Protein AF-A0A6N9C980-F1 (afdb_monomer)

Foldseek 3Di:
DPPDDDDPPPDDDDQAFLVVVAALCVLLVVLQVVVLPPDDDDPVRPDDDPDDDRPLNVQRV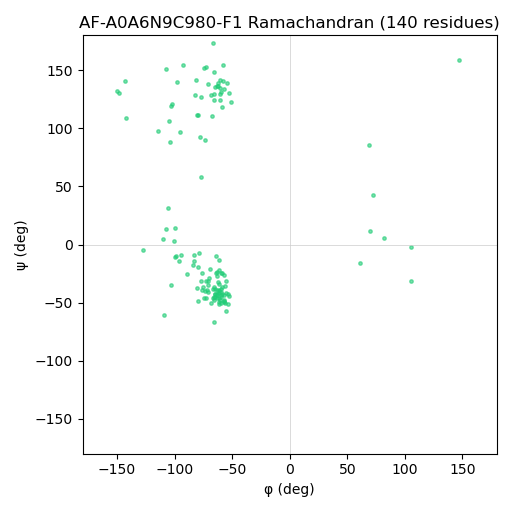VLRRLFTQLVRADPQLLVVLCVQQVHSDSVSSSCCCHVPLSSVCSHPPPNPDPDDQCDADPVRHGPHSVVVSVVSSVSRPD

Secondary structure (DSSP, 8-state):
---PPPPPTTPPPPPPBHHHH---HHHHHHHHHHHHT---S-GGGT---TT---HHHHHHHHHHHHSBPTTT--HHHHHHHHHHHS-S-HHHHHHHIIIIIIHHHT-TTTSS-SS-TT-B-TTS-BS-HHHHHHHHHHHHH-

Structure (mmCIF, N/CA/C/O backbone):
data_AF-A0A6N9C980-F1
#
_entry.id   AF-A0A6N9C980-F1
#
loop_
_atom_site.group_PDB
_atom_site.id
_atom_site.type_symbol
_atom_site.label_atom_id
_atom_site.label_alt_id
_atom_site.label_comp_id
_atom_site.label_asym_id
_atom_site.label_entity_id
_atom_site.label_seq_id
_atom_site.pdbx_PDB_ins_code
_atom_site.Cartn_x
_atom_site.Cartn_y
_atom_site.Cartn_z
_atom_site.occupancy
_atom_site.B_iso_or_equiv
_atom_site.auth_seq_id
_atom_site.auth_comp_id
_atom_site.auth_asym_id
_atom_site.auth_atom_id
_atom_site.pdbx_PDB_model_num
ATOM 1 N N . MET A 1 1 ? -7.390 -23.124 -0.525 1.00 38.69 1 MET A N 1
ATOM 2 C CA . MET A 1 1 ? -8.195 -22.552 0.573 1.00 38.69 1 MET A CA 1
ATOM 3 C C . MET A 1 1 ? -7.410 -22.724 1.863 1.00 38.69 1 MET A C 1
ATOM 5 O O . MET A 1 1 ? -7.413 -23.812 2.421 1.00 38.69 1 MET A O 1
ATOM 9 N N . TYR A 1 2 ? -6.654 -21.709 2.283 1.00 36.22 2 TYR A N 1
ATOM 10 C CA . TYR A 1 2 ? -6.018 -21.722 3.602 1.00 36.22 2 TYR A CA 1
ATOM 11 C C . TYR A 1 2 ? -7.094 -21.377 4.634 1.00 36.22 2 TYR A C 1
ATOM 13 O O . TYR A 1 2 ? -7.364 -20.208 4.882 1.00 36.22 2 TYR A O 1
ATOM 21 N N . ASN A 1 3 ? -7.746 -22.397 5.195 1.00 43.84 3 ASN A N 1
ATOM 22 C CA . ASN A 1 3 ? -8.524 -22.217 6.415 1.00 43.84 3 ASN A CA 1
ATOM 23 C C . ASN A 1 3 ? -7.527 -21.918 7.535 1.00 43.84 3 ASN A C 1
ATOM 25 O O . ASN A 1 3 ? -6.718 -22.772 7.901 1.00 43.84 3 ASN A O 1
ATOM 29 N N . SER A 1 4 ? -7.539 -20.685 8.027 1.00 59.53 4 SER A N 1
ATOM 30 C CA . SER A 1 4 ? -6.728 -20.246 9.154 1.00 59.53 4 SER A CA 1
ATOM 31 C C . SER A 1 4 ? -7.067 -21.106 10.372 1.00 59.53 4 SER A C 1
ATOM 33 O O . SER A 1 4 ? -8.208 -21.134 10.831 1.00 59.53 4 SER A O 1
ATOM 35 N N . LEU A 1 5 ? -6.071 -21.837 10.878 1.00 62.62 5 LEU A N 1
ATOM 36 C CA . LEU A 1 5 ? -6.189 -22.590 12.125 1.00 62.62 5 LEU A CA 1
ATOM 37 C C . LEU A 1 5 ? -6.647 -21.647 13.252 1.00 62.62 5 LEU A C 1
ATOM 39 O O . LEU A 1 5 ? -6.158 -20.513 13.325 1.00 62.62 5 LEU A O 1
ATOM 43 N N . PRO A 1 6 ? -7.561 -22.086 14.137 1.00 63.09 6 PRO A N 1
ATOM 44 C CA . PRO A 1 6 ? -7.984 -21.275 15.26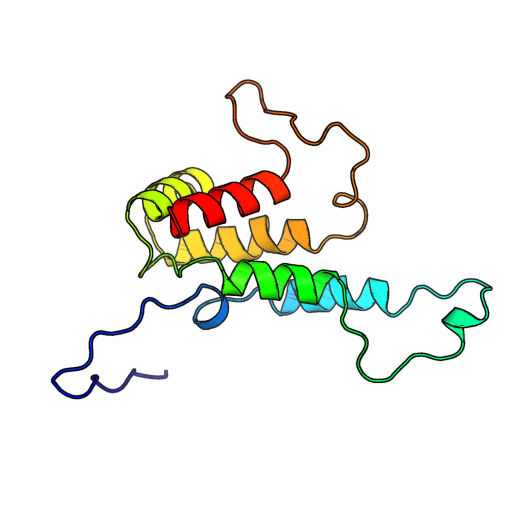7 1.00 63.09 6 PRO A CA 1
ATOM 45 C C . PRO A 1 6 ? -6.772 -20.951 16.144 1.00 63.09 6 PRO A C 1
ATOM 47 O O . PRO A 1 6 ? -5.971 -21.829 16.475 1.00 63.09 6 PRO A O 1
ATOM 50 N N . LEU A 1 7 ? -6.622 -19.673 16.497 1.00 62.66 7 LEU A N 1
ATOM 51 C CA . LEU A 1 7 ? -5.522 -19.220 17.342 1.00 62.66 7 LEU A CA 1
ATOM 52 C C . LEU A 1 7 ? -5.581 -19.928 18.709 1.00 62.66 7 LEU A C 1
ATOM 54 O O . LEU A 1 7 ? -6.673 -20.122 19.253 1.00 62.66 7 LEU A O 1
ATOM 58 N N . PRO A 1 8 ? -4.427 -20.310 19.291 1.00 63.62 8 PRO A N 1
ATOM 59 C CA . PRO A 1 8 ? -4.386 -20.906 20.621 1.00 63.62 8 PRO A CA 1
ATOM 60 C C . PRO A 1 8 ? -5.012 -19.957 21.653 1.00 63.62 8 PRO A C 1
ATOM 62 O O . PRO A 1 8 ? -4.814 -18.739 21.591 1.00 63.62 8 PRO A O 1
ATOM 65 N N . LYS A 1 9 ? -5.770 -20.520 22.606 1.00 50.31 9 LYS A N 1
ATOM 66 C CA . LYS A 1 9 ? -6.459 -19.762 23.664 1.00 50.31 9 LYS A CA 1
ATOM 67 C C . LYS A 1 9 ? -5.474 -18.811 24.359 1.00 50.31 9 LYS A C 1
ATOM 69 O O . LYS A 1 9 ? -4.458 -19.259 24.881 1.00 50.31 9 LYS A O 1
ATOM 74 N N . GLY A 1 10 ? -5.785 -17.514 24.352 1.00 58.00 10 GLY A N 1
ATOM 75 C CA . GLY A 1 10 ? -4.971 -16.465 24.979 1.00 58.00 10 GLY A CA 1
ATOM 76 C C . GLY A 1 10 ? -4.169 -15.576 24.020 1.00 58.00 10 GLY A C 1
ATOM 77 O O . GLY A 1 10 ? -3.537 -14.634 24.487 1.00 58.00 10 GLY A O 1
ATOM 78 N N . LYS A 1 11 ? -4.202 -15.812 22.698 1.00 56.56 11 LYS A N 1
ATOM 79 C CA . LYS A 1 11 ? -3.638 -14.878 21.706 1.00 56.56 11 LYS A CA 1
ATOM 80 C C . LYS A 1 11 ? -4.742 -14.078 21.012 1.00 56.56 11 LYS A C 1
ATOM 82 O O . LYS A 1 11 ? -5.584 -14.657 20.330 1.00 56.56 11 LYS A O 1
ATOM 87 N N . THR A 1 12 ? -4.721 -12.753 21.153 1.00 63.03 12 THR A N 1
ATOM 88 C CA . THR A 1 12 ? -5.491 -11.851 20.287 1.00 63.03 12 THR A CA 1
ATOM 89 C C . THR A 1 12 ? -4.860 -11.850 18.89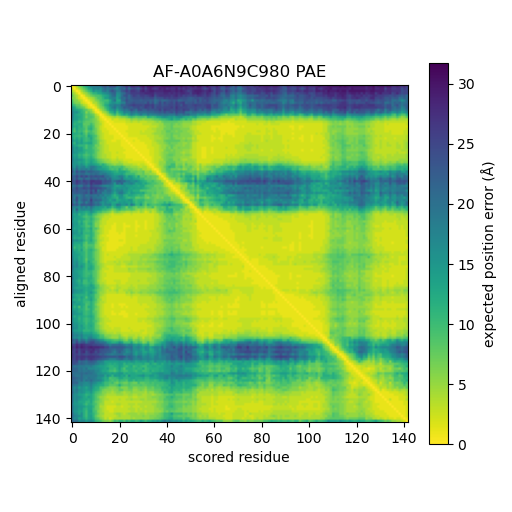4 1.00 63.03 12 THR A C 1
ATOM 91 O O . THR A 1 12 ? -3.635 -11.885 18.753 1.00 63.03 12 THR A O 1
ATOM 94 N N . LYS A 1 13 ? -5.686 -11.872 17.843 1.00 71.69 13 LYS A N 1
ATOM 95 C CA . LYS A 1 13 ? -5.188 -11.754 16.469 1.00 71.69 13 LYS A CA 1
ATOM 96 C C . LYS A 1 13 ? -4.586 -10.357 16.313 1.00 71.69 13 LYS A C 1
ATOM 98 O O . LYS A 1 13 ? -5.264 -9.374 16.599 1.00 71.69 13 LYS A O 1
ATOM 103 N N . LEU A 1 14 ? -3.322 -10.277 15.900 1.00 81.25 14 LEU A N 1
ATOM 104 C CA . LEU A 1 14 ? -2.719 -8.994 15.543 1.00 81.25 14 LEU A CA 1
ATOM 105 C C . LEU A 1 14 ? -3.482 -8.410 14.342 1.00 81.25 14 LEU A C 1
ATOM 107 O O . LEU A 1 14 ? -3.836 -9.179 13.442 1.00 81.25 14 LEU A O 1
ATOM 111 N N . PRO A 1 15 ? -3.753 -7.091 14.323 1.00 87.81 15 PRO A N 1
ATOM 112 C CA . PRO A 1 15 ? -4.396 -6.460 13.181 1.00 87.81 15 PRO A CA 1
ATOM 113 C C . PRO A 1 15 ? -3.506 -6.648 11.956 1.00 87.81 15 PRO A C 1
ATOM 115 O O . PRO A 1 15 ? -2.315 -6.321 11.986 1.00 87.81 15 PRO A O 1
ATOM 118 N N . ARG A 1 16 ? -4.076 -7.227 10.900 1.00 93.00 16 ARG A N 1
ATOM 119 C CA . ARG A 1 16 ? -3.331 -7.542 9.682 1.00 93.00 16 ARG A CA 1
ATOM 120 C C . ARG A 1 16 ? -3.053 -6.282 8.882 1.00 93.00 16 ARG A C 1
ATOM 122 O O . ARG A 1 16 ? -3.808 -5.309 8.938 1.00 93.00 16 ARG A O 1
ATOM 129 N N . ARG A 1 17 ? -1.959 -6.304 8.127 1.00 95.00 17 ARG A N 1
ATOM 130 C CA . ARG A 1 17 ? -1.617 -5.239 7.180 1.00 95.00 17 ARG A CA 1
ATOM 131 C C . ARG A 1 17 ? -2.156 -5.553 5.800 1.00 95.00 17 ARG A C 1
ATOM 133 O O . ARG A 1 17 ? -2.315 -6.720 5.445 1.00 95.00 17 ARG A O 1
ATOM 140 N N . LEU A 1 18 ? -2.389 -4.507 5.012 1.00 96.12 18 LEU A N 1
ATOM 141 C CA . LEU A 1 18 ? -2.900 -4.652 3.655 1.00 96.12 18 LEU A CA 1
ATOM 142 C C . LEU A 1 18 ? -2.025 -5.621 2.851 1.00 96.12 18 LEU A C 1
ATOM 144 O O . LEU A 1 18 ? -2.566 -6.533 2.247 1.00 96.12 18 LEU A O 1
ATOM 148 N N . ILE A 1 19 ? -0.694 -5.505 2.936 1.00 95.94 19 ILE A N 1
ATOM 149 C CA . ILE A 1 19 ? 0.260 -6.371 2.219 1.00 95.94 19 ILE A CA 1
ATOM 150 C C . ILE A 1 19 ? 0.103 -7.877 2.501 1.00 95.94 19 ILE A C 1
ATOM 152 O O . ILE A 1 19 ? 0.473 -8.687 1.654 1.00 95.94 19 ILE A O 1
ATOM 156 N N . GLU A 1 20 ? -0.424 -8.262 3.666 1.00 95.31 20 GLU A N 1
ATOM 157 C CA . GLU A 1 20 ? -0.633 -9.670 4.036 1.00 95.31 20 GLU A CA 1
ATOM 158 C C . GLU A 1 20 ? -1.865 -10.265 3.344 1.00 95.31 20 GLU A C 1
ATOM 160 O O . GLU A 1 20 ? -1.885 -11.454 3.029 1.00 95.31 20 GLU A O 1
ATOM 165 N N . GLU A 1 21 ? -2.876 -9.435 3.079 1.00 95.50 21 GLU A N 1
ATOM 166 C CA . GLU A 1 21 ? -4.166 -9.855 2.525 1.00 95.50 21 GLU A CA 1
ATOM 167 C C . GLU A 1 21 ? -4.306 -9.529 1.034 1.00 95.50 21 GLU A C 1
ATOM 169 O O . GLU A 1 21 ? -4.920 -10.285 0.282 1.00 95.50 21 GLU A O 1
ATOM 174 N N . ALA A 1 22 ? -3.744 -8.404 0.592 1.00 95.44 22 ALA A N 1
ATOM 175 C CA . ALA A 1 22 ? -3.848 -7.903 -0.767 1.00 95.44 22 ALA A CA 1
ATOM 176 C C . ALA A 1 22 ? -2.602 -7.102 -1.181 1.00 95.44 22 ALA A C 1
ATOM 178 O O . ALA A 1 22 ? -2.133 -6.195 -0.496 1.00 95.44 22 ALA A O 1
ATOM 179 N N . PHE A 1 23 ? -2.076 -7.405 -2.367 1.00 95.44 23 PHE A N 1
ATOM 180 C CA . PHE A 1 23 ? -0.977 -6.646 -2.954 1.00 95.44 23 PHE A CA 1
ATOM 181 C C . PHE A 1 23 ? -1.083 -6.646 -4.488 1.00 95.44 23 PHE A C 1
ATOM 183 O O . PHE A 1 23 ? -1.207 -7.725 -5.080 1.00 95.44 23 PHE A O 1
ATOM 190 N N . PRO A 1 24 ? -0.988 -5.487 -5.173 1.00 94.50 24 PRO A N 1
ATOM 191 C CA . PRO A 1 24 ? -1.135 -5.385 -6.630 1.00 94.50 24 PRO A CA 1
ATOM 192 C C . PRO A 1 24 ? 0.122 -5.853 -7.386 1.00 94.50 24 PRO A C 1
ATOM 194 O O . PRO A 1 24 ? 0.712 -5.125 -8.189 1.00 94.50 24 PRO A O 1
ATOM 197 N N . LEU A 1 25 ? 0.539 -7.104 -7.165 1.00 93.25 25 LEU A N 1
ATOM 198 C CA . LEU A 1 25 ? 1.815 -7.657 -7.629 1.00 93.25 25 LEU A CA 1
ATOM 199 C C . LEU A 1 25 ? 2.030 -7.490 -9.141 1.00 93.25 25 LEU A C 1
ATOM 201 O O . LEU A 1 25 ? 3.119 -7.119 -9.578 1.00 93.25 25 LEU A O 1
ATOM 205 N N . LYS A 1 26 ? 0.990 -7.734 -9.949 1.00 92.62 26 LYS A N 1
ATOM 206 C CA . LYS A 1 26 ? 1.067 -7.642 -11.416 1.00 92.62 26 LYS A CA 1
ATOM 207 C C . LYS A 1 26 ? 1.337 -6.211 -11.895 1.00 92.62 26 LYS A C 1
ATOM 209 O O . LYS A 1 26 ? 2.190 -6.021 -12.765 1.00 92.62 26 LYS A O 1
ATOM 214 N N . LYS A 1 27 ? 0.637 -5.219 -11.333 1.00 91.12 27 LYS A N 1
ATOM 215 C CA . LYS A 1 27 ? 0.794 -3.797 -11.691 1.00 91.12 27 LYS A CA 1
ATOM 216 C C . LYS A 1 27 ? 2.161 -3.285 -11.245 1.00 91.12 27 LYS A C 1
ATOM 218 O O . LYS A 1 27 ? 2.943 -2.847 -12.082 1.00 91.12 27 LYS A O 1
ATOM 223 N N . VAL A 1 28 ? 2.514 -3.526 -9.980 1.00 91.62 28 VAL A N 1
ATOM 224 C CA . VAL A 1 28 ? 3.819 -3.156 -9.405 1.00 91.62 28 VAL A CA 1
ATOM 225 C C . VAL A 1 28 ? 4.978 -3.766 -10.192 1.00 91.62 28 VAL A C 1
ATOM 227 O O . VAL A 1 28 ? 5.963 -3.088 -10.479 1.00 91.62 28 VAL A O 1
ATOM 230 N N . SER A 1 29 ? 4.873 -5.041 -10.580 1.00 90.19 29 SER A N 1
ATOM 231 C CA . SER A 1 29 ? 5.897 -5.713 -11.388 1.00 90.19 29 SER A CA 1
ATOM 232 C C . SER A 1 29 ? 6.027 -5.102 -12.785 1.00 90.19 29 SER A C 1
ATOM 234 O O . SER A 1 29 ? 7.138 -4.973 -13.297 1.00 90.19 29 SER A O 1
ATOM 236 N N . THR A 1 30 ? 4.909 -4.708 -13.399 1.00 89.62 30 THR A N 1
ATOM 237 C CA . THR A 1 30 ? 4.893 -4.076 -14.726 1.00 89.62 30 THR A CA 1
ATOM 238 C C . THR A 1 30 ? 5.549 -2.699 -14.687 1.00 89.62 30 THR A C 1
ATOM 240 O O . THR A 1 30 ? 6.437 -2.428 -15.497 1.00 89.62 30 THR A O 1
ATOM 243 N N . ASP A 1 31 ? 5.211 -1.876 -13.699 1.00 87.69 31 ASP A N 1
ATOM 244 C CA . ASP A 1 31 ? 5.819 -0.554 -13.522 1.00 87.69 31 ASP A CA 1
ATOM 245 C C . ASP A 1 31 ? 7.313 -0.672 -13.190 1.00 87.69 31 ASP A C 1
ATOM 247 O O . ASP A 1 31 ? 8.156 -0.039 -13.824 1.00 87.69 31 ASP A O 1
ATOM 251 N N . SER A 1 32 ? 7.677 -1.617 -12.319 1.00 86.94 32 SER A N 1
ATOM 252 C CA . SER A 1 32 ? 9.073 -1.904 -11.958 1.00 86.94 32 SER A CA 1
ATOM 253 C C . SER A 1 32 ? 9.959 -2.311 -13.145 1.00 86.94 32 SER A C 1
ATOM 255 O O . SER A 1 32 ? 11.184 -2.186 -13.073 1.00 86.94 32 SER A O 1
ATOM 257 N N . LYS A 1 33 ? 9.388 -2.842 -14.238 1.00 84.50 33 LYS A N 1
ATOM 258 C CA . LYS A 1 33 ? 10.156 -3.186 -15.449 1.00 84.50 33 LYS A CA 1
ATOM 259 C C . LYS A 1 33 ? 10.634 -1.946 -16.202 1.00 84.50 33 LYS A C 1
ATOM 261 O O . LYS A 1 33 ? 11.714 -2.007 -16.787 1.00 84.50 33 LYS A O 1
ATOM 266 N N . HIS A 1 34 ? 9.888 -0.840 -16.165 1.00 77.50 34 HIS A N 1
ATOM 267 C CA . HIS A 1 34 ? 10.277 0.398 -16.846 1.00 77.50 34 HIS A CA 1
ATOM 268 C C . HIS A 1 34 ? 11.604 0.931 -16.296 1.00 77.50 34 HIS A C 1
ATOM 270 O O . HIS A 1 34 ? 12.512 1.250 -17.062 1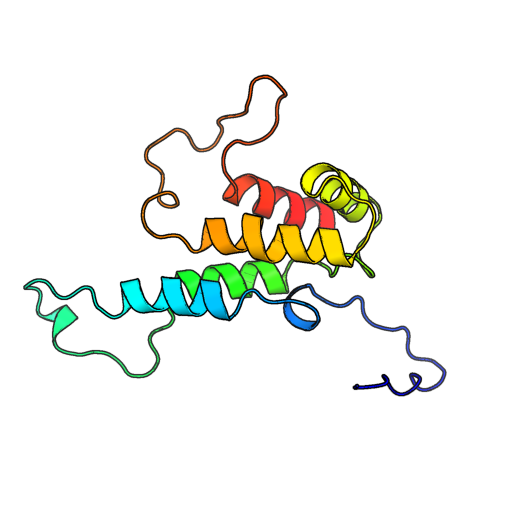.00 77.50 34 HIS A O 1
ATOM 276 N N . GLU A 1 35 ? 11.783 0.889 -14.974 1.00 73.69 35 GLU A N 1
ATOM 277 C CA . GLU A 1 35 ? 13.021 1.317 -14.312 1.00 73.69 35 GLU A CA 1
ATOM 278 C C . GLU A 1 35 ? 14.246 0.464 -14.680 1.00 73.69 35 GLU A C 1
ATOM 280 O O . GLU A 1 35 ? 15.385 0.934 -14.600 1.00 73.69 35 GLU A O 1
ATOM 285 N N . LYS A 1 36 ? 14.039 -0.795 -15.093 1.00 71.12 36 LYS A N 1
ATOM 286 C CA . LYS A 1 36 ? 15.124 -1.713 -15.475 1.00 71.12 36 LYS A CA 1
ATOM 287 C C . LYS A 1 36 ? 15.701 -1.415 -16.859 1.00 71.12 36 LYS A C 1
ATOM 289 O O . LYS A 1 36 ? 16.861 -1.742 -17.092 1.00 71.12 36 LYS A O 1
ATOM 294 N N . ASN A 1 37 ? 14.931 -0.779 -17.741 1.00 67.88 37 ASN A N 1
ATOM 295 C CA . ASN A 1 37 ? 15.278 -0.609 -19.154 1.00 67.88 37 ASN A CA 1
ATOM 296 C C . ASN A 1 37 ? 15.681 0.825 -19.540 1.00 67.88 37 ASN A C 1
ATOM 298 O O . ASN A 1 37 ? 15.799 1.123 -20.726 1.00 67.88 37 ASN A O 1
ATOM 302 N N . VAL A 1 38 ? 15.949 1.706 -18.571 1.00 65.81 38 VAL A N 1
ATOM 303 C CA . VAL A 1 38 ? 16.460 3.062 -18.835 1.00 65.81 38 VAL A CA 1
ATOM 304 C C . VAL A 1 38 ? 17.932 2.982 -19.263 1.00 65.81 38 VAL A C 1
ATOM 306 O O . VAL A 1 38 ? 18.838 2.998 -18.432 1.00 65.81 38 VAL A O 1
ATOM 309 N N . ARG A 1 39 ? 18.178 2.848 -20.570 1.00 63.56 39 ARG A N 1
ATOM 310 C CA . ARG A 1 39 ? 19.522 2.767 -21.163 1.00 63.56 39 ARG A CA 1
ATOM 311 C C . ARG A 1 39 ? 19.786 3.981 -22.045 1.00 63.56 39 ARG A C 1
ATOM 313 O O . ARG A 1 39 ? 19.386 3.976 -23.201 1.00 63.56 39 ARG A O 1
ATOM 320 N N . HIS A 1 40 ? 20.481 4.989 -21.524 1.00 62.75 40 HIS A N 1
ATOM 321 C CA . HIS A 1 40 ? 20.986 6.087 -22.353 1.00 62.75 40 HIS A CA 1
ATOM 322 C C . HIS A 1 40 ? 22.369 6.542 -21.879 1.00 62.75 40 HIS A C 1
ATOM 324 O O . HIS A 1 40 ? 22.486 7.156 -20.823 1.00 62.75 40 HIS A O 1
ATOM 330 N N . GLY A 1 41 ? 23.392 6.231 -22.686 1.00 66.12 41 GLY A N 1
ATOM 331 C CA . GLY A 1 41 ? 24.673 6.945 -22.836 1.00 66.12 41 GLY A CA 1
ATOM 332 C C . GLY A 1 41 ? 25.619 7.094 -21.638 1.00 66.12 41 GLY A C 1
ATOM 333 O O . GLY A 1 41 ? 26.782 7.421 -21.843 1.00 66.12 41 GLY A O 1
ATOM 334 N N . HIS A 1 42 ? 25.171 6.868 -20.404 1.00 71.81 42 HIS A N 1
ATOM 335 C CA . HIS A 1 42 ? 25.959 7.114 -19.200 1.00 71.81 42 HIS A CA 1
ATOM 336 C C . HIS A 1 42 ? 26.614 5.822 -18.696 1.00 71.81 42 HIS A C 1
ATOM 338 O O . HIS A 1 42 ? 25.970 4.774 -18.670 1.00 71.81 42 HIS A O 1
ATOM 344 N N . ILE A 1 43 ? 27.870 5.874 -18.237 1.00 71.81 43 ILE A N 1
ATOM 345 C CA . ILE A 1 43 ? 28.631 4.693 -17.770 1.00 71.81 43 ILE A CA 1
ATOM 346 C C . ILE A 1 43 ? 27.888 3.927 -16.658 1.00 71.81 43 ILE A C 1
ATOM 348 O O . ILE A 1 43 ? 27.933 2.699 -16.608 1.00 71.81 43 ILE A O 1
ATOM 352 N N . SER A 1 44 ? 27.106 4.625 -15.826 1.00 62.38 44 SER A N 1
ATOM 353 C CA . SER A 1 44 ? 26.249 4.009 -14.796 1.00 62.38 44 SER A CA 1
ATOM 354 C C . SER A 1 44 ? 25.120 3.118 -15.343 1.00 62.38 44 SER A C 1
ATOM 356 O O . SER A 1 44 ? 24.478 2.416 -14.566 1.00 62.38 44 SER A O 1
ATOM 358 N N . THR A 1 45 ? 24.870 3.124 -16.658 1.00 67.38 45 THR A N 1
ATOM 359 C CA . THR A 1 45 ? 23.865 2.282 -17.333 1.00 67.38 45 THR A CA 1
ATOM 360 C C . THR A 1 45 ? 24.442 0.978 -17.902 1.00 67.38 45 THR A C 1
ATOM 362 O O . THR A 1 45 ? 23.672 0.104 -18.299 1.00 67.38 45 THR A O 1
ATOM 365 N N . LEU A 1 46 ? 25.776 0.812 -17.908 1.00 67.38 46 LEU A N 1
ATOM 366 C CA . LEU A 1 46 ? 26.463 -0.390 -18.410 1.00 67.38 46 LEU A CA 1
ATOM 367 C C . LEU A 1 46 ? 26.390 -1.572 -17.436 1.00 67.38 46 LEU A C 1
ATOM 369 O O . LEU A 1 46 ? 26.222 -2.713 -17.862 1.00 67.38 46 LEU A O 1
ATOM 373 N N . HIS A 1 47 ? 26.515 -1.314 -16.131 1.00 69.00 47 HIS A N 1
ATOM 374 C CA . HIS A 1 47 ? 26.481 -2.356 -15.109 1.00 69.00 47 HIS A CA 1
ATOM 375 C C . HIS A 1 47 ? 25.143 -2.336 -14.368 1.00 69.00 47 HIS A C 1
ATOM 377 O O . HIS A 1 47 ? 24.871 -1.459 -13.548 1.00 69.00 47 HIS A O 1
ATOM 383 N N . MET A 1 48 ? 24.290 -3.322 -14.650 1.00 66.19 48 MET A N 1
ATOM 384 C CA . MET A 1 48 ? 23.112 -3.574 -13.827 1.00 66.19 48 MET A CA 1
ATOM 385 C C . MET A 1 48 ? 23.524 -4.352 -12.579 1.00 66.19 48 MET A C 1
ATOM 387 O O . MET A 1 48 ? 23.860 -5.530 -12.664 1.00 66.19 48 MET A O 1
ATOM 391 N N . TRP A 1 49 ? 23.438 -3.705 -11.418 1.00 67.50 49 TRP A N 1
ATOM 392 C CA . TRP A 1 49 ? 23.602 -4.373 -10.129 1.00 67.50 49 TRP A CA 1
ATOM 393 C C . TRP A 1 49 ? 22.539 -5.474 -9.947 1.00 67.50 49 TRP A C 1
ATOM 395 O O . TRP A 1 49 ? 21.340 -5.192 -10.108 1.00 67.50 49 TRP A O 1
ATOM 405 N N . PRO A 1 50 ? 22.924 -6.712 -9.584 1.00 57.81 50 PRO A N 1
ATOM 406 C CA . PRO A 1 50 ? 21.965 -7.699 -9.115 1.00 57.81 50 PRO A CA 1
ATOM 407 C C . PRO A 1 50 ? 21.271 -7.157 -7.855 1.00 57.81 50 PRO A C 1
ATOM 409 O O . PRO A 1 50 ? 21.922 -6.606 -6.975 1.00 57.81 50 PRO A O 1
ATOM 412 N N . ALA A 1 51 ? 19.943 -7.291 -7.787 1.00 62.19 51 ALA A N 1
ATOM 413 C CA . ALA A 1 51 ? 19.075 -6.756 -6.725 1.00 62.19 51 ALA A CA 1
ATOM 414 C C . ALA A 1 51 ? 18.847 -5.227 -6.709 1.00 62.19 51 ALA A C 1
ATOM 416 O O . ALA A 1 51 ? 18.765 -4.607 -5.646 1.00 62.19 51 ALA A O 1
ATOM 417 N N . ARG A 1 52 ? 18.627 -4.603 -7.877 1.00 75.56 52 ARG A N 1
ATOM 418 C CA . ARG A 1 52 ? 18.002 -3.265 -7.910 1.00 75.56 52 ARG A CA 1
ATOM 419 C C . ARG A 1 52 ? 16.638 -3.313 -7.211 1.00 75.56 52 ARG A C 1
ATOM 421 O O . ARG A 1 52 ? 15.856 -4.222 -7.486 1.00 75.56 52 ARG A O 1
ATOM 428 N N . ARG A 1 53 ? 16.370 -2.337 -6.337 1.00 77.94 53 ARG A N 1
ATOM 429 C CA . ARG A 1 53 ? 15.080 -2.103 -5.672 1.00 77.94 53 ARG A CA 1
ATOM 430 C C . ARG A 1 53 ? 14.300 -1.058 -6.482 1.00 77.94 53 ARG A C 1
ATOM 432 O O . ARG A 1 53 ? 14.611 0.122 -6.342 1.00 77.94 53 ARG A O 1
ATOM 439 N N . PRO A 1 54 ? 13.377 -1.461 -7.376 1.00 86.25 54 PRO A N 1
ATOM 440 C CA . PRO A 1 54 ? 12.628 -0.509 -8.184 1.00 86.25 54 PRO A CA 1
ATOM 441 C C . PRO A 1 54 ? 11.801 0.394 -7.269 1.00 86.25 54 PRO A C 1
ATOM 443 O O . PRO A 1 54 ? 11.186 -0.094 -6.316 1.00 86.25 54 PRO A O 1
ATOM 446 N N . LEU A 1 55 ? 11.788 1.690 -7.548 1.00 85.00 55 LEU A N 1
ATOM 447 C CA . LEU A 1 55 ? 11.054 2.697 -6.794 1.00 85.00 55 LEU A CA 1
ATOM 448 C C . LEU A 1 55 ? 9.566 2.347 -6.706 1.00 85.00 55 LEU A C 1
ATOM 450 O O . LEU A 1 55 ? 8.997 2.428 -5.619 1.00 85.00 55 LEU A O 1
ATOM 454 N N . ALA A 1 56 ? 8.972 1.875 -7.806 1.00 88.81 56 ALA A N 1
ATOM 455 C CA . ALA A 1 56 ? 7.603 1.369 -7.838 1.00 88.81 56 ALA A CA 1
ATOM 456 C C . ALA A 1 56 ? 7.372 0.276 -6.777 1.00 88.81 56 ALA A C 1
ATOM 458 O O . ALA A 1 56 ? 6.465 0.377 -5.949 1.00 88.81 56 ALA A O 1
ATOM 459 N N . ALA A 1 57 ? 8.233 -0.746 -6.743 1.00 90.75 57 ALA A N 1
ATOM 460 C CA . ALA A 1 57 ? 8.141 -1.825 -5.761 1.00 90.75 57 ALA A CA 1
ATOM 461 C C . ALA A 1 57 ? 8.337 -1.329 -4.322 1.00 90.75 57 ALA A C 1
ATOM 463 O O . ALA A 1 57 ? 7.588 -1.736 -3.437 1.00 90.75 57 ALA A O 1
ATOM 464 N N . CYS A 1 58 ? 9.301 -0.436 -4.082 1.00 90.69 58 CYS A N 1
ATOM 465 C CA . CYS A 1 58 ? 9.531 0.133 -2.756 1.00 90.69 58 CYS A CA 1
ATOM 466 C C . CYS A 1 58 ? 8.339 0.954 -2.261 1.00 90.69 58 CYS A C 1
ATOM 468 O O . CYS A 1 58 ? 7.915 0.768 -1.126 1.00 90.69 58 CYS A O 1
ATOM 470 N N . ARG A 1 59 ? 7.769 1.826 -3.100 1.00 90.25 59 ARG A N 1
ATOM 471 C CA . ARG A 1 59 ? 6.596 2.637 -2.739 1.00 90.25 59 ARG A CA 1
ATOM 472 C C . ARG A 1 59 ? 5.396 1.761 -2.405 1.00 90.25 59 ARG A C 1
ATOM 474 O O . ARG A 1 59 ? 4.806 1.923 -1.339 1.00 90.25 59 ARG A O 1
ATOM 481 N N . ALA A 1 60 ? 5.085 0.802 -3.276 1.00 93.06 60 ALA A N 1
ATOM 482 C CA . ALA A 1 60 ? 3.979 -0.119 -3.055 1.00 93.06 60 ALA A CA 1
ATOM 483 C C . ALA A 1 60 ? 4.160 -0.941 -1.777 1.00 93.06 60 ALA A C 1
ATOM 485 O O . ALA A 1 60 ? 3.236 -1.024 -0.972 1.00 93.06 60 ALA A O 1
ATOM 486 N N . ALA A 1 61 ? 5.349 -1.518 -1.569 1.00 94.69 61 ALA A N 1
ATOM 487 C CA . ALA A 1 61 ? 5.639 -2.317 -0.383 1.00 94.69 61 ALA A CA 1
ATOM 488 C C . ALA A 1 61 ? 5.523 -1.488 0.902 1.00 94.69 61 ALA A C 1
ATOM 490 O O . ALA A 1 61 ? 4.872 -1.928 1.846 1.00 94.69 61 ALA A O 1
ATOM 491 N N . THR A 1 62 ? 6.090 -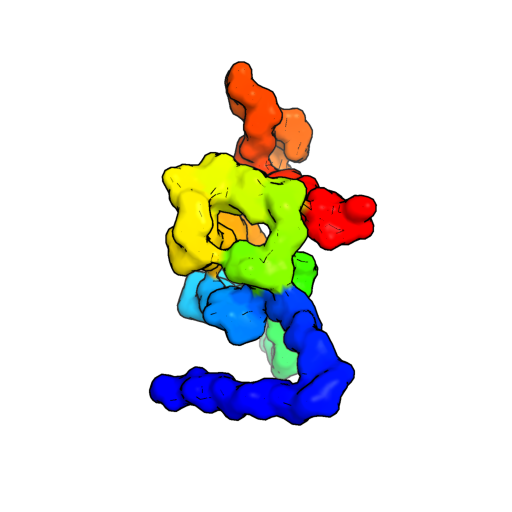0.279 0.932 1.00 93.75 62 THR A N 1
ATOM 492 C CA . THR A 1 62 ? 6.013 0.608 2.101 1.00 93.75 62 THR A CA 1
ATOM 493 C C . THR A 1 62 ? 4.568 0.955 2.443 1.00 93.75 62 THR A C 1
ATOM 495 O O . THR A 1 62 ? 4.151 0.772 3.582 1.00 93.75 62 THR A O 1
ATOM 498 N N . ILE A 1 63 ? 3.776 1.399 1.464 1.00 93.44 63 ILE A N 1
ATOM 499 C CA . ILE A 1 63 ? 2.385 1.805 1.707 1.00 93.44 63 ILE A CA 1
ATOM 500 C C . ILE A 1 63 ? 1.533 0.611 2.133 1.00 93.44 63 ILE A C 1
ATOM 502 O O . ILE A 1 63 ? 0.839 0.688 3.142 1.00 93.44 63 ILE A O 1
ATOM 506 N N . ALA A 1 64 ? 1.628 -0.515 1.423 1.00 95.69 64 ALA A N 1
ATOM 507 C CA . ALA A 1 64 ? 0.867 -1.714 1.762 1.00 95.69 64 ALA A CA 1
ATOM 508 C C . ALA A 1 64 ? 1.242 -2.285 3.144 1.00 95.69 64 ALA A C 1
ATOM 510 O O . ALA A 1 64 ? 0.415 -2.926 3.785 1.00 95.69 64 ALA A O 1
ATOM 511 N N . THR A 1 65 ? 2.473 -2.055 3.611 1.00 95.75 65 THR A N 1
ATOM 512 C CA . THR A 1 65 ? 2.911 -2.473 4.953 1.00 95.75 65 THR A CA 1
ATOM 513 C C . THR A 1 65 ? 2.347 -1.569 6.048 1.00 95.75 65 THR A C 1
ATOM 515 O O . THR A 1 65 ? 2.035 -2.048 7.135 1.00 95.75 65 THR A O 1
ATOM 518 N N . LEU A 1 66 ? 2.228 -0.265 5.788 1.00 94.88 66 LEU A N 1
ATOM 519 C CA . LEU A 1 66 ? 1.752 0.701 6.781 1.00 94.88 66 LEU A CA 1
ATOM 520 C C . LEU A 1 66 ? 0.226 0.705 6.899 1.00 94.88 66 LEU A C 1
ATOM 522 O O . LEU A 1 66 ? -0.307 0.815 8.004 1.00 94.88 66 LEU A O 1
ATOM 526 N N . LEU A 1 67 ? -0.484 0.539 5.782 1.00 95.06 67 LEU A N 1
ATOM 527 C CA . LEU A 1 67 ? -1.942 0.535 5.789 1.00 95.06 67 LEU A CA 1
ATOM 528 C C . LEU A 1 67 ? -2.494 -0.714 6.502 1.00 95.06 67 LEU A C 1
ATOM 530 O O . LEU A 1 67 ? -2.084 -1.838 6.185 1.00 95.06 67 LEU A O 1
ATOM 534 N N . PRO A 1 68 ? -3.416 -0.550 7.467 1.00 95.31 68 PRO A N 1
ATOM 535 C CA . PRO A 1 68 ? -4.132 -1.679 8.044 1.00 95.31 68 PRO A CA 1
ATOM 536 C C . PRO A 1 68 ? -5.038 -2.335 6.992 1.00 95.31 68 PRO A C 1
ATOM 538 O O . PRO A 1 68 ? -5.567 -1.671 6.100 1.00 95.31 68 PRO A O 1
ATOM 541 N N . ASP A 1 69 ? -5.233 -3.648 7.094 1.00 95.75 69 ASP A N 1
ATOM 542 C CA . ASP A 1 69 ? -6.209 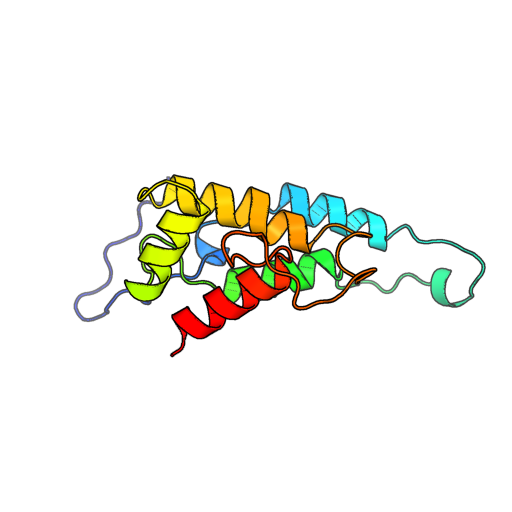-4.345 6.258 1.00 95.75 69 ASP A CA 1
ATOM 543 C C . ASP A 1 69 ? -7.630 -3.834 6.566 1.00 95.75 69 ASP A C 1
ATOM 545 O O . ASP A 1 69 ? -7.978 -3.716 7.743 1.00 95.75 69 ASP A O 1
ATOM 549 N N . PRO A 1 70 ? -8.492 -3.581 5.562 1.00 95.38 70 PRO A N 1
ATOM 550 C CA . PRO A 1 70 ? -9.808 -3.003 5.817 1.00 95.38 70 PRO A CA 1
ATOM 551 C C . PRO A 1 70 ? -10.723 -3.829 6.736 1.00 95.38 70 PRO A C 1
ATOM 553 O O . PRO A 1 70 ? -11.583 -3.258 7.407 1.00 95.38 70 PRO A O 1
ATOM 556 N N . ALA A 1 71 ? -10.534 -5.153 6.832 1.00 92.81 71 ALA A N 1
ATOM 557 C CA . ALA A 1 71 ? -11.309 -5.969 7.770 1.00 92.81 71 ALA A CA 1
ATOM 558 C C . ALA A 1 71 ? -10.886 -5.750 9.233 1.00 92.81 71 ALA A C 1
ATOM 560 O O . ALA A 1 71 ? -11.727 -5.813 10.130 1.00 92.81 71 ALA A O 1
ATOM 561 N N . ASP A 1 72 ? -9.606 -5.450 9.464 1.00 91.19 72 ASP A N 1
ATOM 562 C CA . ASP A 1 72 ? -8.995 -5.335 10.792 1.00 91.19 72 ASP A CA 1
ATOM 563 C C . ASP A 1 72 ? -8.629 -3.870 11.157 1.00 91.19 72 ASP A C 1
ATOM 565 O O . ASP A 1 72 ? -8.034 -3.619 12.205 1.00 91.19 72 ASP A O 1
ATOM 569 N N . ALA A 1 73 ? -8.980 -2.893 10.310 1.00 90.56 73 ALA A N 1
ATOM 570 C CA . ALA A 1 73 ? -8.625 -1.482 10.478 1.00 90.56 73 ALA A CA 1
ATOM 571 C C . ALA A 1 73 ? -9.408 -0.765 11.607 1.00 90.56 73 ALA A C 1
ATOM 573 O O . ALA A 1 73 ? -10.558 -1.132 11.889 1.00 90.56 73 ALA A O 1
ATOM 574 N N . PRO A 1 74 ? -8.825 0.286 12.229 1.00 90.69 74 PRO A N 1
ATOM 575 C CA . PRO A 1 74 ? -9.540 1.189 13.136 1.00 90.69 74 PRO A CA 1
ATOM 576 C C . PRO A 1 74 ? -10.742 1.863 12.460 1.00 90.69 74 PRO A C 1
ATOM 578 O O . PRO A 1 74 ? -10.744 2.067 11.246 1.00 90.69 74 PRO A O 1
ATOM 581 N N . GLU A 1 75 ? -11.748 2.262 13.243 1.00 89.44 75 GLU A N 1
ATOM 582 C CA . GLU A 1 75 ? -12.975 2.877 12.706 1.00 89.44 75 GLU A CA 1
ATOM 583 C C . GLU A 1 75 ? -12.721 4.198 11.962 1.00 89.44 75 GLU A C 1
ATOM 585 O O . GLU A 1 75 ? -13.354 4.456 10.938 1.00 89.44 75 GLU A O 1
ATOM 590 N N . THR A 1 76 ? -11.744 4.995 12.408 1.00 88.31 76 THR A N 1
ATOM 591 C CA . THR A 1 76 ? -11.311 6.231 11.729 1.00 88.31 76 THR A CA 1
ATOM 592 C C . THR A 1 76 ? -10.869 5.954 10.292 1.00 88.31 76 THR A C 1
ATOM 594 O O . THR A 1 76 ? -11.335 6.591 9.348 1.00 88.31 76 THR A O 1
ATOM 597 N N . VAL A 1 77 ? -10.030 4.934 10.112 1.00 91.69 77 VAL A N 1
ATOM 598 C CA . VAL A 1 77 ? -9.516 4.514 8.807 1.00 91.69 77 VAL A CA 1
ATOM 599 C C . VAL A 1 77 ? -10.598 3.831 7.969 1.00 91.69 77 VAL A C 1
ATOM 601 O O . VAL A 1 77 ? -10.685 4.075 6.768 1.00 91.69 77 VAL A O 1
ATOM 604 N N . LYS A 1 78 ? -11.461 3.005 8.573 1.00 91.69 78 LYS A N 1
ATOM 605 C CA . LYS A 1 78 ? -12.568 2.335 7.864 1.00 91.69 78 LYS A CA 1
ATOM 606 C C . LYS A 1 78 ? -13.562 3.320 7.261 1.00 91.69 78 LYS A C 1
ATOM 608 O O . LYS A 1 78 ? -14.022 3.106 6.134 1.00 91.69 78 LYS A O 1
ATOM 613 N N . ALA A 1 79 ? -13.887 4.393 7.983 1.00 91.75 79 ALA A N 1
ATOM 614 C CA . ALA A 1 79 ? -14.737 5.461 7.468 1.00 91.75 79 ALA A CA 1
ATOM 615 C C . ALA A 1 79 ? -14.118 6.086 6.209 1.00 91.75 79 ALA A C 1
ATOM 617 O O . ALA A 1 79 ? -14.797 6.264 5.195 1.00 91.75 79 ALA A O 1
ATOM 618 N N . GLU A 1 80 ? -12.808 6.318 6.235 1.00 91.69 80 GLU A N 1
ATOM 619 C CA . GLU A 1 80 ? -12.077 6.888 5.110 1.00 91.69 80 GLU A CA 1
ATOM 620 C C . GLU A 1 80 ? -11.946 5.912 3.929 1.00 91.69 80 GLU A C 1
ATOM 622 O O . GLU A 1 80 ? -12.181 6.285 2.780 1.00 91.69 80 GLU A O 1
ATOM 627 N N . TYR A 1 81 ? -11.688 4.625 4.176 1.00 94.19 81 TYR A N 1
ATOM 628 C CA . TYR A 1 81 ? -11.726 3.592 3.133 1.00 94.19 81 TYR A CA 1
ATOM 629 C C . TYR A 1 81 ? -13.098 3.479 2.478 1.00 94.19 81 TYR A C 1
ATOM 631 O O . TYR A 1 81 ? -13.192 3.310 1.260 1.00 94.19 81 TYR A O 1
ATOM 639 N N . THR A 1 82 ? -14.167 3.608 3.260 1.00 94.81 82 THR A N 1
ATOM 640 C CA . THR A 1 82 ? -15.538 3.621 2.742 1.00 94.81 82 THR A CA 1
ATOM 641 C C . THR A 1 82 ? -15.778 4.848 1.868 1.00 94.81 82 THR A C 1
ATOM 643 O O . THR A 1 82 ? -16.336 4.717 0.780 1.00 94.81 82 THR A O 1
ATOM 646 N N . ARG A 1 83 ? -15.298 6.026 2.290 1.00 91.31 83 ARG A N 1
ATOM 647 C CA . ARG A 1 83 ? -15.378 7.268 1.509 1.00 91.31 83 ARG A CA 1
ATOM 648 C C . ARG A 1 83 ? -14.657 7.148 0.165 1.00 91.31 83 ARG A C 1
ATOM 650 O O . ARG A 1 83 ? -15.201 7.571 -0.850 1.00 91.31 83 ARG A O 1
ATOM 657 N N . LEU A 1 84 ? -13.452 6.581 0.165 1.00 90.06 84 LEU A N 1
ATOM 658 C CA . LEU A 1 84 ? -12.605 6.463 -1.023 1.00 90.06 84 LEU A CA 1
ATOM 659 C C . LEU A 1 84 ? -13.092 5.385 -2.002 1.00 90.06 84 LEU A C 1
ATOM 661 O O . LEU A 1 84 ? -13.165 5.632 -3.201 1.00 90.06 84 LEU A O 1
ATOM 665 N N . SER A 1 85 ? -13.444 4.199 -1.499 1.00 92.06 85 SER A N 1
ATOM 666 C CA . SER A 1 85 ? -13.881 3.069 -2.335 1.00 92.06 85 SER A CA 1
ATOM 667 C C . SER A 1 85 ? -15.364 3.118 -2.721 1.00 92.06 85 SER A C 1
ATOM 669 O O . SER A 1 85 ? -15.802 2.360 -3.586 1.00 92.06 85 SER A O 1
ATOM 671 N N . GLY A 1 86 ? -16.161 3.962 -2.055 1.00 93.69 86 GLY A N 1
ATOM 672 C CA . GLY A 1 86 ? -17.613 4.027 -2.227 1.00 93.69 86 GLY A CA 1
ATOM 673 C C . GLY A 1 86 ? -18.364 2.804 -1.688 1.00 93.69 86 GLY A C 1
ATOM 674 O O . GLY A 1 86 ? -19.548 2.642 -1.981 1.00 93.69 86 GLY A O 1
ATOM 675 N N . SER A 1 87 ? -17.702 1.924 -0.927 1.00 93.81 87 SER A N 1
ATOM 676 C CA . SER A 1 87 ? -18.291 0.691 -0.403 1.00 93.81 87 SER A CA 1
ATOM 677 C C . SER A 1 87 ? -17.788 0.368 1.010 1.00 93.81 87 SER A C 1
ATOM 679 O O . SER A 1 87 ? -16.597 0.519 1.290 1.00 93.81 87 SER A O 1
ATOM 681 N N . PRO A 1 88 ? -18.659 -0.126 1.911 1.00 93.44 88 PRO A N 1
ATOM 682 C CA . PRO A 1 88 ? -18.245 -0.585 3.236 1.00 93.44 88 PRO A CA 1
ATOM 683 C C . PRO A 1 88 ? -17.620 -1.991 3.210 1.00 93.44 88 PRO A C 1
ATOM 685 O O . PRO A 1 88 ? -17.154 -2.476 4.237 1.00 93.44 88 PRO A O 1
ATOM 688 N N . LEU A 1 89 ? -17.652 -2.688 2.067 1.00 94.56 89 LEU A N 1
ATOM 689 C CA . LEU A 1 89 ? -17.170 -4.063 1.965 1.00 94.56 89 LEU A CA 1
ATOM 690 C C . LEU A 1 89 ? -15.631 -4.102 1.920 1.00 94.56 89 LEU A C 1
ATOM 692 O O . LEU A 1 89 ? -15.052 -3.491 1.015 1.00 94.56 89 LEU A O 1
ATOM 696 N N . PRO A 1 90 ? -14.961 -4.889 2.789 1.00 94.12 90 PRO A N 1
ATOM 697 C CA . PRO A 1 90 ? -13.499 -4.972 2.820 1.00 94.12 90 PRO A CA 1
ATOM 698 C C . PRO A 1 90 ? -12.869 -5.366 1.484 1.00 94.12 90 PRO A C 1
ATOM 700 O O . PRO A 1 90 ? -11.825 -4.840 1.118 1.00 94.12 90 PRO A O 1
ATOM 703 N N . ASP A 1 91 ? -13.512 -6.246 0.714 1.00 95.19 91 ASP A N 1
ATOM 704 C CA . ASP A 1 91 ? -12.989 -6.675 -0.589 1.00 95.19 91 ASP A CA 1
ATOM 705 C C . ASP A 1 91 ? -12.987 -5.539 -1.614 1.00 95.19 91 ASP A C 1
ATOM 707 O O . ASP A 1 91 ? -12.026 -5.384 -2.365 1.00 95.19 91 ASP A O 1
ATOM 711 N N . LYS A 1 92 ? -14.020 -4.688 -1.597 1.00 95.44 92 LYS A N 1
ATOM 712 C CA . LYS A 1 92 ? -14.089 -3.501 -2.458 1.00 95.44 92 LYS A CA 1
ATOM 713 C C . LYS A 1 92 ? -13.101 -2.424 -2.028 1.00 95.44 92 LYS A C 1
ATOM 715 O O . LYS A 1 92 ? -12.511 -1.756 -2.872 1.00 95.44 92 LYS A O 1
ATOM 720 N N . GLN A 1 93 ? -12.869 -2.302 -0.726 1.00 95.88 93 GLN A N 1
ATOM 721 C CA . GLN A 1 93 ? -11.842 -1.419 -0.183 1.00 95.88 93 GLN A CA 1
ATOM 722 C C . GLN A 1 93 ? -10.440 -1.890 -0.594 1.00 95.88 93 GLN A C 1
ATOM 724 O O . GLN A 1 93 ? -9.649 -1.084 -1.077 1.00 95.88 93 GLN A O 1
ATOM 729 N N . ARG A 1 94 ? -10.141 -3.193 -0.490 1.00 96.31 94 ARG A N 1
ATOM 730 C CA . ARG A 1 94 ? -8.871 -3.780 -0.958 1.00 96.31 94 ARG A CA 1
ATOM 731 C C . ARG A 1 94 ? -8.657 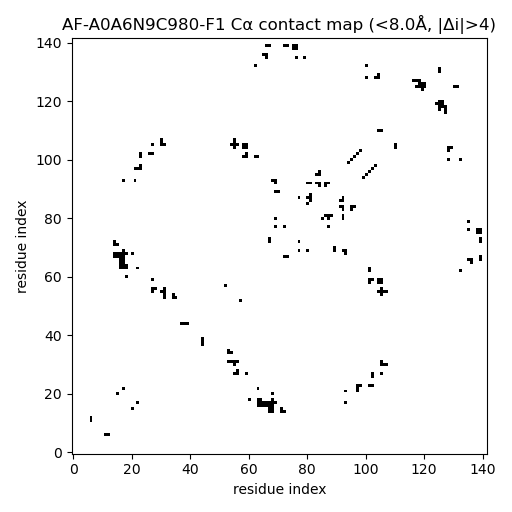-3.571 -2.452 1.00 96.31 94 ARG A C 1
ATOM 733 O O . ARG A 1 94 ? -7.542 -3.226 -2.840 1.00 96.31 94 ARG A O 1
ATOM 740 N N . GLU A 1 95 ? -9.704 -3.763 -3.259 1.00 95.06 95 GLU A N 1
ATOM 741 C CA . GLU A 1 95 ? -9.683 -3.514 -4.705 1.00 95.06 95 GLU A CA 1
ATOM 742 C C . GLU A 1 95 ? -9.237 -2.074 -4.973 1.00 95.06 95 GLU A C 1
ATOM 744 O O . GLU A 1 95 ? -8.174 -1.885 -5.551 1.00 95.06 95 GLU A O 1
ATOM 749 N N . TYR A 1 96 ? -9.930 -1.070 -4.426 1.00 94.56 96 TYR A N 1
ATOM 750 C CA . TYR A 1 96 ? -9.546 0.339 -4.580 1.00 94.56 96 TYR A CA 1
ATOM 751 C C . TYR A 1 96 ? -8.114 0.636 -4.091 1.00 94.56 96 TYR A C 1
ATOM 753 O O . TYR A 1 96 ? -7.310 1.258 -4.790 1.00 94.56 96 TYR A O 1
ATOM 761 N N . LEU A 1 97 ? -7.756 0.175 -2.886 1.00 94.75 97 LEU 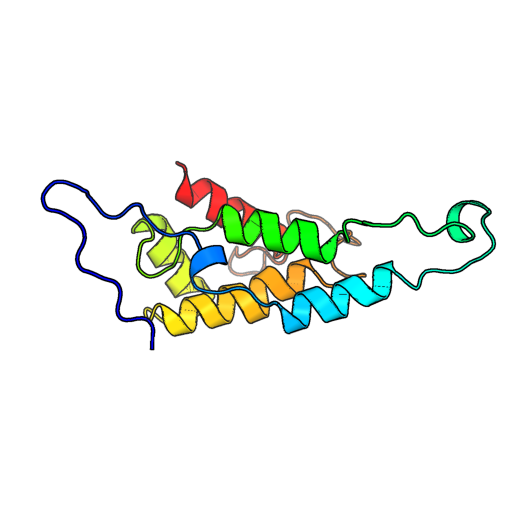A N 1
ATOM 762 C CA . LEU A 1 97 ? -6.440 0.442 -2.298 1.00 94.75 97 LEU A CA 1
ATOM 763 C C . LEU A 1 97 ? -5.302 -0.135 -3.151 1.00 94.75 97 LEU A C 1
ATOM 765 O O . LEU A 1 97 ? -4.260 0.502 -3.310 1.00 94.75 97 LEU A O 1
ATOM 769 N N . CYS A 1 98 ? -5.491 -1.324 -3.720 1.00 94.69 98 CYS A N 1
ATOM 770 C CA . CYS A 1 98 ? -4.490 -1.967 -4.563 1.00 94.69 98 CYS A CA 1
ATOM 771 C C . CYS A 1 98 ? -4.492 -1.406 -5.987 1.00 94.69 98 CYS A C 1
ATOM 773 O O . CYS A 1 98 ? -3.433 -1.090 -6.538 1.00 94.69 98 CYS A O 1
ATOM 775 N N . ASP A 1 99 ? -5.671 -1.308 -6.593 1.00 91.62 99 ASP A N 1
ATOM 776 C CA . ASP A 1 99 ? -5.822 -1.107 -8.024 1.00 91.62 99 ASP A CA 1
ATOM 777 C C . ASP A 1 99 ? -5.845 0.349 -8.458 1.00 91.62 99 ASP A C 1
ATOM 779 O O . ASP A 1 99 ? -5.423 0.612 -9.592 1.00 91.62 99 ASP A O 1
ATOM 783 N N . ASP A 1 100 ? -6.246 1.250 -7.563 1.00 89.56 100 ASP A N 1
ATOM 784 C CA . ASP A 1 100 ? -6.289 2.688 -7.794 1.00 89.56 100 ASP A CA 1
ATOM 785 C C . ASP A 1 100 ? -5.198 3.394 -6.992 1.00 89.56 100 ASP A C 1
ATOM 787 O O . ASP A 1 100 ? -4.296 3.995 -7.582 1.00 89.56 100 ASP A O 1
ATOM 791 N N . LEU A 1 101 ? -5.217 3.281 -5.658 1.00 90.75 101 LEU A N 1
ATOM 792 C CA . LEU A 1 101 ? -4.293 4.028 -4.801 1.00 90.75 101 LEU A CA 1
ATOM 793 C C . LEU A 1 101 ? -2.843 3.573 -5.014 1.00 90.75 101 LEU A C 1
ATOM 795 O O . LEU A 1 101 ? -2.044 4.340 -5.545 1.00 90.75 101 LEU A O 1
ATOM 799 N N . ILE A 1 102 ? -2.487 2.336 -4.660 1.00 91.62 102 ILE A N 1
ATOM 800 C CA . ILE A 1 102 ? -1.098 1.856 -4.757 1.00 91.62 102 ILE A CA 1
ATOM 801 C C . ILE A 1 102 ? -0.614 1.853 -6.210 1.00 91.62 102 ILE A C 1
ATOM 803 O O . ILE A 1 102 ? 0.493 2.312 -6.480 1.00 91.62 102 ILE A O 1
ATOM 807 N N . ALA A 1 103 ? -1.440 1.392 -7.150 1.00 88.25 103 ALA A N 1
ATOM 808 C CA . ALA A 1 103 ? -1.080 1.375 -8.565 1.00 88.25 103 ALA A CA 1
ATOM 809 C C . ALA A 1 103 ? -0.834 2.774 -9.149 1.00 88.25 103 ALA A C 1
ATOM 811 O O . ALA A 1 103 ? -0.018 2.939 -10.049 1.00 88.25 103 ALA A O 1
ATOM 812 N N . SER A 1 104 ? -1.533 3.807 -8.675 1.00 85.12 104 SER A N 1
ATOM 813 C CA . SER A 1 104 ? -1.255 5.172 -9.131 1.00 85.12 104 SER A CA 1
ATOM 814 C C . SER A 1 104 ? 0.080 5.716 -8.621 1.00 85.12 104 SER A C 1
ATOM 816 O O . SER A 1 104 ? 0.691 6.535 -9.300 1.00 85.12 104 SER A O 1
ATOM 818 N N . LEU A 1 105 ? 0.527 5.244 -7.455 1.00 83.25 105 LEU A N 1
ATOM 819 C CA . LEU A 1 105 ? 1.761 5.655 -6.780 1.00 83.25 105 LEU A CA 1
ATOM 820 C C . LEU A 1 105 ? 3.007 4.937 -7.304 1.00 83.25 105 LEU A C 1
ATOM 822 O O . LEU A 1 105 ? 4.126 5.267 -6.904 1.00 83.25 105 LEU A O 1
ATOM 826 N N . THR A 1 106 ? 2.801 3.924 -8.145 1.00 82.62 106 THR A N 1
ATOM 827 C CA . THR A 1 106 ? 3.856 3.174 -8.827 1.00 82.62 106 THR A CA 1
ATOM 828 C C . THR A 1 106 ? 4.078 3.639 -10.266 1.00 82.62 106 THR A C 1
ATOM 830 O O . THR A 1 106 ? 5.048 3.205 -10.891 1.00 82.62 106 THR A O 1
ATOM 833 N N . ARG A 1 107 ? 3.197 4.495 -10.808 1.00 78.69 107 ARG A N 1
ATOM 834 C CA . ARG A 1 107 ? 3.236 4.940 -12.206 1.00 78.69 107 ARG A CA 1
ATOM 835 C C . ARG A 1 107 ? 4.252 6.051 -12.448 1.00 78.69 107 ARG A C 1
ATOM 837 O O . ARG A 1 107 ? 4.013 7.227 -12.171 1.00 78.69 107 ARG A O 1
ATOM 844 N N . TRP A 1 108 ? 5.295 5.688 -13.179 1.00 64.69 108 TRP A N 1
ATOM 845 C CA . TRP A 1 108 ? 6.310 6.605 -13.681 1.00 64.69 108 TRP A CA 1
ATOM 846 C C . TRP A 1 108 ? 5.716 7.798 -14.464 1.00 64.69 108 TRP A C 1
ATOM 848 O O . TRP A 1 108 ? 4.904 7.618 -15.371 1.00 64.69 108 TRP A O 1
ATOM 858 N N . GLY A 1 109 ? 6.139 9.025 -14.129 1.00 60.28 109 GLY A N 1
ATOM 859 C CA . GLY A 1 109 ? 5.843 10.261 -14.878 1.00 60.28 109 GLY A CA 1
ATOM 860 C C . GLY A 1 109 ? 4.796 11.202 -14.265 1.00 60.28 109 GLY A C 1
ATOM 861 O O . GLY A 1 109 ? 4.940 12.414 -14.388 1.00 60.28 109 GLY A O 1
ATOM 862 N N . VAL A 1 110 ? 3.793 10.689 -13.546 1.00 54.25 110 VAL A N 1
ATOM 863 C CA . VAL A 1 110 ? 2.744 11.525 -12.900 1.00 54.25 110 VAL A CA 1
ATOM 864 C C . VAL A 1 110 ? 3.027 11.831 -11.425 1.00 54.25 110 VAL A C 1
ATOM 866 O O . VAL A 1 110 ? 2.435 12.719 -10.822 1.00 54.25 110 VAL A O 1
ATOM 869 N N . GLU A 1 111 ? 3.967 11.094 -10.849 1.00 51.59 111 GLU A N 1
ATOM 870 C CA . GLU A 1 111 ? 4.239 10.996 -9.412 1.00 51.59 111 GLU A CA 1
ATOM 871 C C . GLU A 1 111 ? 5.410 11.863 -8.923 1.00 51.59 111 GLU A C 1
ATOM 873 O O . GLU A 1 111 ? 5.595 12.021 -7.719 1.00 51.59 111 GLU A O 1
ATOM 878 N N . ASN A 1 112 ? 6.195 12.440 -9.840 1.00 49.16 112 ASN A N 1
ATOM 879 C CA . ASN A 1 112 ? 7.360 13.270 -9.503 1.00 49.16 112 ASN A CA 1
ATOM 880 C C . ASN A 1 112 ? 7.075 14.781 -9.571 1.00 49.16 112 ASN A C 1
ATOM 882 O O . ASN A 1 112 ? 8.009 15.574 -9.543 1.00 49.16 112 ASN A O 1
ATOM 886 N N . GLY A 1 113 ? 5.798 15.177 -9.621 1.00 48.03 113 GLY A N 1
ATOM 887 C CA . GLY A 1 113 ? 5.378 16.560 -9.403 1.00 48.03 113 GLY A CA 1
ATOM 888 C C . GLY A 1 113 ? 5.800 17.531 -10.507 1.00 48.03 113 GLY A C 1
ATOM 889 O O . GLY A 1 113 ? 6.769 18.271 -10.370 1.00 48.03 113 GLY A O 1
ATOM 890 N N . HIS A 1 114 ? 4.989 17.625 -11.557 1.00 45.38 114 HIS A N 1
ATOM 891 C CA . HIS A 1 114 ? 4.838 18.885 -12.283 1.00 45.38 114 HIS A CA 1
ATOM 892 C C . HIS A 1 114 ? 3.491 19.488 -11.859 1.00 45.38 114 HIS A C 1
ATOM 894 O O . HIS A 1 114 ? 2.453 19.168 -12.427 1.00 45.38 114 HIS A O 1
ATOM 900 N N . GLY A 1 115 ? 3.496 20.273 -10.775 1.00 55.19 115 GLY A N 1
ATOM 901 C CA . GLY A 1 115 ? 2.293 20.863 -10.170 1.00 55.19 115 GLY A CA 1
ATOM 902 C C . GLY A 1 115 ? 2.393 20.990 -8.646 1.00 55.19 115 GLY A C 1
ATOM 903 O O . GLY A 1 115 ? 3.219 20.328 -8.021 1.00 55.19 115 GLY A O 1
ATOM 904 N N . GLY A 1 116 ? 1.593 21.882 -8.053 1.00 56.66 116 GLY A N 1
ATOM 905 C CA . GLY A 1 116 ? 1.603 22.148 -6.609 1.00 56.66 116 GLY A CA 1
ATOM 906 C C . GLY A 1 116 ? 1.133 20.938 -5.801 1.00 56.66 116 GLY A C 1
ATOM 907 O O . GLY A 1 116 ? 0.081 20.389 -6.077 1.00 56.66 116 GLY A O 1
ATOM 908 N N . TRP A 1 117 ? 1.893 20.529 -4.789 1.00 61.66 117 TRP A N 1
ATOM 909 C CA . TRP A 1 117 ? 1.650 19.304 -4.011 1.00 61.66 117 TRP A CA 1
ATOM 910 C C . TRP A 1 117 ? 0.405 19.358 -3.116 1.00 61.66 117 TRP A C 1
ATOM 912 O O . TRP A 1 117 ? -0.139 18.319 -2.748 1.00 61.66 117 TRP A O 1
ATOM 922 N N . ASP A 1 118 ? -0.062 20.565 -2.799 1.00 72.06 118 ASP A N 1
ATOM 923 C CA . ASP A 1 118 ? -1.188 20.810 -1.899 1.00 72.06 118 ASP A CA 1
ATOM 924 C C . ASP A 1 118 ? -2.466 21.241 -2.647 1.00 72.06 118 ASP A C 1
ATOM 926 O O . ASP A 1 118 ? -3.274 22.013 -2.129 1.00 72.06 118 ASP A O 1
ATOM 930 N N . VAL A 1 119 ? -2.672 20.765 -3.882 1.00 75.38 119 VAL A N 1
ATOM 931 C CA . VAL A 1 119 ? -3.900 21.085 -4.628 1.00 75.38 119 VAL A CA 1
ATOM 932 C C . VAL A 1 119 ? -5.037 20.156 -4.205 1.00 75.38 119 VAL A C 1
ATOM 934 O O . VAL A 1 119 ? -4.920 18.924 -4.221 1.00 75.38 119 VAL A O 1
ATOM 937 N N . LYS A 1 120 ? -6.163 20.777 -3.856 1.00 78.12 120 LYS A N 1
ATOM 938 C CA . LYS A 1 120 ? -7.434 20.123 -3.553 1.00 78.12 120 LYS A CA 1
ATOM 939 C C . LYS A 1 120 ? -8.440 20.363 -4.674 1.00 78.12 120 LYS A C 1
ATOM 941 O O . LYS A 1 120 ? -8.380 21.381 -5.364 1.00 78.12 120 LYS A O 1
ATOM 946 N N . ASP A 1 121 ? -9.359 19.425 -4.854 1.00 79.50 121 ASP A N 1
ATOM 947 C CA . ASP A 1 121 ? -10.530 19.619 -5.695 1.00 79.50 121 ASP A CA 1
ATOM 948 C C . ASP A 1 121 ? -11.473 20.676 -5.089 1.00 79.50 121 ASP A C 1
ATOM 950 O O . ASP A 1 121 ? -11.306 21.141 -3.957 1.00 79.50 121 ASP A O 1
ATOM 954 N N . GLN A 1 122 ? -12.512 21.045 -5.839 1.00 79.12 122 GLN A N 1
ATOM 955 C CA . GLN A 1 122 ? -13.537 21.991 -5.378 1.00 79.12 122 GLN A CA 1
ATOM 956 C C . GLN A 1 122 ? -14.317 21.499 -4.143 1.00 79.12 122 GLN A C 1
ATOM 958 O O . GLN A 1 122 ? -15.030 22.277 -3.517 1.00 79.12 122 GLN A O 1
ATOM 963 N N . LYS A 1 123 ? -14.194 20.215 -3.794 1.00 77.69 123 LYS A N 1
ATOM 964 C CA . LYS A 1 123 ? -14.837 19.564 -2.651 1.00 77.69 123 LYS A CA 1
ATOM 965 C C . LYS A 1 123 ? -13.879 19.412 -1.459 1.00 77.69 123 LYS A C 1
ATOM 967 O O . LYS A 1 123 ? -14.271 18.843 -0.445 1.00 77.69 123 LYS A O 1
ATOM 972 N N . GLY A 1 124 ? -12.642 19.910 -1.557 1.00 76.69 124 GLY A N 1
ATOM 973 C CA . GLY A 1 124 ? -11.620 19.834 -0.512 1.00 76.69 124 GLY A CA 1
ATOM 974 C C . GLY A 1 124 ? -10.840 18.513 -0.436 1.00 76.69 124 GLY A C 1
ATOM 975 O O . GLY A 1 124 ? -10.028 18.357 0.478 1.00 76.69 124 GLY A O 1
ATOM 976 N N . SER A 1 125 ? -11.043 17.581 -1.372 1.00 74.19 125 SER A N 1
ATOM 977 C CA . SER A 1 125 ? -10.288 16.325 -1.472 1.00 74.19 125 SER A CA 1
ATOM 978 C C . SER A 1 125 ? -8.954 16.542 -2.177 1.00 74.19 125 SER A C 1
ATOM 980 O O . SER A 1 125 ? -8.869 17.294 -3.144 1.00 74.19 125 SER A O 1
ATOM 982 N N . TRP A 1 126 ? -7.899 15.869 -1.727 1.00 79.25 126 TRP A N 1
ATOM 983 C CA . TRP A 1 126 ? -6.595 15.958 -2.383 1.00 79.25 126 TRP A CA 1
ATOM 984 C C . TRP A 1 126 ? -6.626 15.390 -3.796 1.00 79.25 126 TRP A C 1
ATOM 986 O O . TRP A 1 126 ? -7.140 14.297 -4.019 1.00 79.25 126 TRP A O 1
ATOM 996 N N . LEU A 1 127 ? -6.005 16.107 -4.733 1.00 72.06 127 LEU A N 1
ATOM 997 C CA . LEU A 1 127 ? -5.818 15.616 -6.101 1.00 72.06 127 LEU A CA 1
ATOM 998 C C . LEU A 1 127 ? -4.643 14.635 -6.216 1.00 72.06 127 LEU A C 1
ATOM 1000 O O . LEU A 1 127 ? -4.563 13.874 -7.178 1.00 72.06 127 LEU A O 1
ATOM 1004 N N . TYR A 1 128 ? -3.725 14.649 -5.245 1.00 78.19 128 TYR A N 1
ATOM 1005 C CA . TYR A 1 128 ? -2.515 13.835 -5.265 1.00 78.19 128 TYR A CA 1
ATOM 1006 C C . TYR A 1 128 ? -2.632 12.623 -4.350 1.00 78.19 128 TYR A C 1
ATOM 1008 O O . TYR A 1 128 ? -2.727 12.736 -3.127 1.00 78.19 128 TYR A O 1
ATOM 1016 N N . ASN A 1 129 ? -2.490 11.446 -4.952 1.00 79.06 129 ASN A N 1
ATOM 1017 C CA . ASN A 1 129 ? -2.614 10.163 -4.264 1.00 79.06 129 ASN A CA 1
ATOM 1018 C C . ASN A 1 129 ? -1.552 9.950 -3.173 1.00 79.06 129 ASN A C 1
ATOM 1020 O O . ASN A 1 129 ? -1.793 9.209 -2.225 1.00 79.06 129 ASN A O 1
ATOM 1024 N N . LEU A 1 130 ? -0.400 10.634 -3.251 1.00 78.94 130 LEU A N 1
ATOM 1025 C CA . LEU A 1 130 ? 0.613 10.603 -2.187 1.00 78.94 130 LEU A CA 1
ATOM 1026 C C . LEU A 1 130 ? 0.102 11.257 -0.903 1.00 78.94 130 LEU A C 1
ATOM 1028 O O . LEU A 1 130 ? 0.406 10.777 0.187 1.00 78.94 130 LEU A O 1
ATOM 1032 N N . ARG A 1 131 ? -0.693 12.327 -1.024 1.00 84.19 131 ARG A N 1
ATOM 1033 C CA . ARG A 1 131 ? -1.269 13.002 0.137 1.00 84.19 131 ARG A CA 1
ATOM 1034 C C . ARG A 1 131 ? -2.386 12.174 0.757 1.00 84.19 131 ARG A C 1
ATOM 1036 O O . ARG A 1 131 ? -2.407 12.038 1.972 1.00 84.19 131 ARG A O 1
ATOM 1043 N N . ILE A 1 132 ? -3.209 11.539 -0.078 1.00 85.25 132 ILE A N 1
ATOM 1044 C CA . ILE A 1 132 ? -4.205 10.556 0.371 1.00 85.25 132 ILE A CA 1
ATOM 1045 C C . ILE A 1 132 ? -3.513 9.420 1.136 1.00 85.25 132 ILE A C 1
ATOM 1047 O O . ILE A 1 132 ? -3.900 9.102 2.254 1.00 85.25 132 ILE A O 1
ATOM 1051 N N . GLY A 1 133 ? -2.447 8.842 0.572 1.00 86.81 133 GLY A N 1
ATOM 1052 C CA . GLY A 1 133 ? -1.676 7.789 1.234 1.00 86.81 133 GLY A CA 1
ATOM 1053 C C . GLY A 1 133 ? -1.074 8.237 2.569 1.00 86.81 133 GLY A C 1
ATOM 1054 O O . GLY A 1 133 ? -1.122 7.484 3.535 1.00 86.81 133 GLY A O 1
ATOM 1055 N N . LYS A 1 134 ? -0.550 9.467 2.640 1.00 87.88 134 LYS A N 1
ATOM 1056 C CA . LYS A 1 134 ? -0.028 10.054 3.879 1.00 87.88 134 LYS A CA 1
ATOM 1057 C C . LYS A 1 134 ? -1.121 10.185 4.948 1.00 87.88 134 LYS A C 1
ATOM 1059 O O . LYS A 1 134 ? -0.912 9.706 6.055 1.00 87.88 134 LYS A O 1
ATOM 1064 N N . GLU A 1 135 ? -2.261 10.789 4.620 1.00 88.81 135 GLU A N 1
ATOM 1065 C CA . GLU A 1 135 ? -3.354 10.997 5.585 1.00 88.81 135 GLU A CA 1
ATOM 1066 C C . GLU A 1 135 ? -3.932 9.678 6.086 1.00 88.81 135 GLU A C 1
ATOM 1068 O O . GLU A 1 135 ? -4.181 9.527 7.275 1.00 88.81 135 GLU A O 1
ATOM 1073 N N . LEU A 1 136 ? -4.066 8.682 5.207 1.00 90.88 136 LEU A N 1
ATOM 1074 C CA . LEU A 1 136 ? -4.476 7.338 5.609 1.00 90.88 136 LEU A CA 1
ATOM 1075 C C . LEU A 1 136 ? -3.523 6.707 6.628 1.00 90.88 136 LEU A C 1
ATOM 1077 O O . LEU A 1 136 ? -3.969 5.969 7.504 1.00 90.88 136 LEU A O 1
ATOM 1081 N N . ILE A 1 137 ? -2.220 6.962 6.498 1.00 91.56 137 ILE A N 1
ATOM 1082 C CA . ILE A 1 137 ? -1.221 6.486 7.454 1.00 91.56 137 ILE A CA 1
ATOM 1083 C C . ILE A 1 137 ? -1.330 7.285 8.754 1.00 91.56 137 ILE A C 1
ATOM 1085 O O . ILE A 1 137 ? -1.364 6.673 9.812 1.00 91.56 137 ILE A O 1
ATOM 1089 N N . GLU A 1 138 ? -1.438 8.612 8.700 1.00 90.62 138 GLU A N 1
ATOM 1090 C CA . GLU A 1 138 ? -1.628 9.444 9.900 1.00 90.62 138 GLU A CA 1
ATOM 1091 C C . GLU A 1 138 ? -2.869 8.986 10.687 1.00 90.62 138 GLU A C 1
ATOM 1093 O O . GLU A 1 138 ? -2.746 8.595 11.843 1.00 90.62 138 GLU A O 1
ATOM 1098 N N . PHE A 1 139 ? -4.022 8.831 10.030 1.00 88.75 139 PHE A N 1
ATOM 1099 C CA . PHE A 1 139 ? -5.250 8.328 10.663 1.00 88.75 139 PHE A CA 1
ATOM 1100 C C . PHE A 1 139 ? -5.156 6.907 11.228 1.00 88.75 139 PHE A C 1
ATOM 1102 O O . PHE A 1 139 ? -5.980 6.527 12.061 1.00 88.75 139 PHE A O 1
ATOM 1109 N N . ALA A 1 140 ? -4.216 6.092 10.747 1.00 87.88 140 ALA A N 1
ATOM 1110 C CA . ALA A 1 140 ? -4.029 4.728 11.230 1.00 87.88 140 ALA A CA 1
ATOM 1111 C C . ALA A 1 140 ? -3.169 4.643 12.498 1.00 87.88 140 ALA A C 1
ATOM 1113 O O . ALA A 1 140 ? -3.185 3.595 13.149 1.00 87.88 140 ALA A O 1
ATOM 1114 N N . TYR A 1 141 ? -2.400 5.689 12.816 1.00 87.44 141 TYR A N 1
ATOM 1115 C CA . TYR A 1 141 ? -1.414 5.685 13.902 1.00 87.44 141 TYR A CA 1
ATOM 1116 C C . TYR A 1 141 ? -1.560 6.842 14.905 1.00 87.44 141 TYR A C 1
ATOM 1118 O O . TYR A 1 141 ? -0.828 6.850 15.897 1.00 87.44 141 TYR A O 1
ATOM 1126 N N . GLU A 1 142 ? -2.475 7.780 14.668 1.00 80.75 142 GLU A N 1
ATOM 1127 C CA . GLU A 1 142 ? -2.975 8.750 15.656 1.00 80.75 142 GLU A CA 1
ATOM 1128 C C . GLU A 1 142 ? -4.061 8.138 16.554 1.00 80.75 142 GLU A C 1
ATOM 1130 O O . GLU A 1 142 ? -3.990 8.367 17.784 1.00 80.75 142 GLU A O 1
#

Mean predicted aligned error: 8.61 Å

Sequence (142 aa):
MYNSLPLPKGKTKLPRRLIEEAFPLKKVSTDSKHEKNVRHGHISTLHMWPARRPLAACRAATIATLLPDPADAPETVKAEYTRLSGSPLPDKQREYLCDDLIASLTRWGVENGHGGWDVKDQKGSWLYNLRIGKELIEFAYE

Solvent-accessible surface area (backbone atoms only — not comparable to full-atom values): 8622 Å² total; per-residue (Å²): 132,86,76,78,75,80,72,63,93,92,59,78,83,75,72,47,32,23,53,81,80,51,67,49,59,70,59,35,52,57,42,30,47,58,73,74,66,68,74,71,100,46,77,80,56,74,65,80,66,88,83,73,79,37,66,21,45,51,47,40,51,53,51,29,56,65,35,55,19,66,85,55,38,57,69,71,40,42,54,49,41,23,67,72,45,73,35,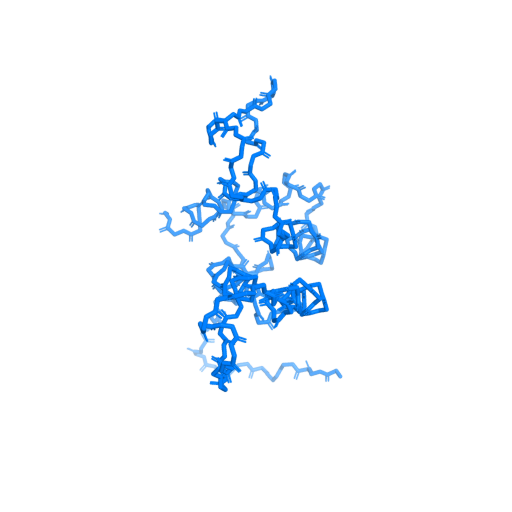86,48,43,69,52,28,49,47,37,48,30,67,50,51,40,43,54,68,24,40,86,84,76,72,79,60,94,66,75,87,85,46,53,46,102,84,70,46,69,72,41,64,70,56,52,55,48,50,55,43,49,56,66,74,112

pLDDT: mean 80.89, std 14.8, range [36.22, 96.31]

Radius of gyration: 17.92 Å; Cα contacts (8 Å, |Δi|>4): 142; chains: 1; bounding box: 47×45×48 Å

Nearest PDB structures (foldseek):
  8aac-assembly1_1A  TM=2.960E-01  e=3.183E+00  African cichlid nackednavirus
  8aac-assembly1_AC  TM=3.000E-01  e=4.460E+00  African cichlid nackednavirus